Protein AF-V4TQ89-F1 (afdb_monomer)

Radius of gyration: 13.56 Å; Cα contacts (8 Å, |Δi|>4): 83; chains: 1; bounding box: 27×20×46 Å

Mean predicted aligned error: 7.83 Å

Secondary structure (DSSP, 8-state):
-HHHHHHHHHHHHHT-----TTS-TTS-TTTTEETTTTEEEEEEEEEGGGTEEEEEEE-----------

Organism: Citrus clementina (NCBI:txid85681)

pLDDT: mean 77.33, std 12.47, range [46.97, 89.75]

Sequence (69 aa):
MYALQALKDIANTLGKKDWNFSVDPCSGEEGWAEIPEENAVTCNCSFSNGTVCHVFRMYVHFYVPISIS

Solvent-accessible surface area (backbone atoms only — not comparable to full-atom values): 4309 Å² total; per-residue (Å²): 126,63,68,66,52,51,53,50,54,50,26,62,73,70,68,56,79,63,63,50,86,89,54,63,60,74,71,35,53,65,48,20,49,37,84,84,69,40,36,23,50,40,58,48,37,78,40,80,87,57,76,39,72,40,80,78,47,75,39,72,65,77,82,68,79,80,76,82,122

Structure (mmCIF, N/CA/C/O backbone):
data_AF-V4TQ89-F1
#
_entry.id   AF-V4TQ89-F1
#
loop_
_atom_site.group_PDB
_atom_site.id
_atom_site.type_symbol
_atom_site.label_atom_id
_atom_site.label_alt_id
_atom_site.label_comp_id
_atom_site.label_asym_id
_atom_site.label_entity_id
_atom_site.label_seq_id
_atom_site.pdbx_PDB_ins_code
_atom_site.Cartn_x
_atom_site.Cartn_y
_atom_site.Cartn_z
_atom_site.occupancy
_atom_site.B_iso_or_equiv
_atom_site.auth_seq_id
_atom_site.auth_comp_id
_atom_site.auth_asym_id
_atom_site.auth_atom_id
_atom_site.pdbx_PDB_model_num
ATOM 1 N N . MET A 1 1 ? -7.789 -6.012 -12.388 1.00 52.12 1 MET A N 1
ATOM 2 C CA . MET A 1 1 ? -8.241 -5.157 -11.264 1.00 52.12 1 MET A CA 1
ATOM 3 C C . MET A 1 1 ? -8.571 -5.955 -9.987 1.00 52.12 1 MET A C 1
ATOM 5 O O . MET A 1 1 ? -9.303 -5.459 -9.146 1.00 52.12 1 MET A O 1
ATOM 9 N N . TYR A 1 2 ? -8.021 -7.161 -9.783 1.00 66.69 2 TYR A N 1
ATOM 10 C CA . TYR A 1 2 ? -8.425 -8.030 -8.661 1.00 66.69 2 TYR A CA 1
ATOM 11 C C . TYR A 1 2 ? -7.743 -7.698 -7.323 1.00 66.69 2 TYR A C 1
ATOM 13 O O . TYR A 1 2 ? -8.359 -7.844 -6.274 1.00 66.69 2 TYR A O 1
ATOM 21 N N . ALA A 1 3 ? -6.503 -7.197 -7.353 1.00 76.00 3 ALA A N 1
ATOM 22 C CA . ALA A 1 3 ? -5.734 -6.907 -6.139 1.00 76.00 3 ALA A CA 1
ATOM 23 C C . ALA A 1 3 ? -6.370 -5.804 -5.273 1.00 76.00 3 ALA A C 1
ATOM 25 O O . ALA A 1 3 ? -6.459 -5.952 -4.060 1.00 76.00 3 ALA A O 1
ATOM 26 N N . LEU A 1 4 ? -6.885 -4.735 -5.893 1.00 82.00 4 LEU A N 1
ATOM 27 C CA . LEU A 1 4 ? -7.535 -3.642 -5.163 1.00 82.00 4 LEU A CA 1
ATOM 28 C C . LEU A 1 4 ? -8.838 -4.094 -4.488 1.00 82.00 4 LEU A C 1
ATOM 30 O O . LEU A 1 4 ? -9.137 -3.651 -3.384 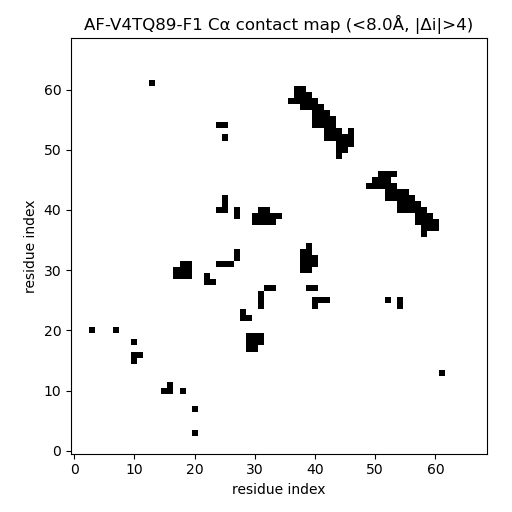1.00 82.00 4 LEU A O 1
ATOM 34 N N . GLN A 1 5 ? -9.602 -4.984 -5.130 1.00 86.88 5 GLN A N 1
ATOM 35 C CA . GLN A 1 5 ? -10.821 -5.530 -4.530 1.00 86.88 5 GLN A CA 1
ATOM 36 C C . GLN A 1 5 ? -10.492 -6.425 -3.332 1.00 86.88 5 GLN A C 1
ATOM 38 O O . GLN A 1 5 ? -11.090 -6.257 -2.276 1.00 86.88 5 GLN A O 1
ATOM 43 N N . ALA A 1 6 ? -9.481 -7.291 -3.455 1.00 87.19 6 ALA A N 1
ATOM 44 C CA . ALA A 1 6 ? -9.032 -8.124 -2.342 1.00 87.19 6 ALA A CA 1
ATOM 45 C C . ALA A 1 6 ? -8.579 -7.281 -1.135 1.00 87.19 6 ALA A C 1
ATOM 47 O O . ALA A 1 6 ? -8.947 -7.582 -0.003 1.00 87.19 6 ALA A O 1
ATOM 48 N N . LEU A 1 7 ? -7.839 -6.189 -1.365 1.00 87.19 7 LEU A N 1
ATOM 49 C CA . LEU A 1 7 ? -7.429 -5.275 -0.293 1.00 87.19 7 LEU A CA 1
ATOM 50 C C . LEU A 1 7 ? -8.626 -4.579 0.374 1.00 87.19 7 LEU A C 1
ATOM 52 O O . LEU A 1 7 ? -8.631 -4.429 1.594 1.00 87.19 7 LEU A O 1
ATOM 56 N N . LYS A 1 8 ? -9.658 -4.199 -0.394 1.00 88.56 8 LYS A N 1
ATOM 57 C CA . LYS A 1 8 ? -10.907 -3.646 0.160 1.00 88.56 8 LYS A CA 1
ATOM 58 C C . LYS A 1 8 ? -11.638 -4.660 1.033 1.00 88.56 8 LYS A C 1
ATOM 60 O O . LYS A 1 8 ? -12.085 -4.315 2.123 1.00 88.56 8 LYS A O 1
ATOM 65 N N . ASP A 1 9 ? -11.737 -5.904 0.579 1.00 89.75 9 ASP A N 1
ATOM 66 C CA . ASP A 1 9 ? -12.419 -6.967 1.319 1.00 89.75 9 ASP A CA 1
ATOM 67 C C . ASP A 1 9 ? -11.683 -7.285 2.634 1.00 89.75 9 ASP A C 1
ATOM 69 O O . ASP A 1 9 ? -12.314 -7.421 3.686 1.00 89.75 9 ASP A O 1
ATOM 73 N N . ILE A 1 10 ? -10.345 -7.311 2.607 1.00 86.12 10 ILE A N 1
ATOM 74 C CA . ILE A 1 10 ? -9.502 -7.455 3.802 1.00 86.12 10 ILE A CA 1
ATOM 75 C C . ILE A 1 10 ? -9.720 -6.283 4.762 1.00 86.12 10 ILE A C 1
ATOM 77 O O . ILE A 1 10 ? -10.003 -6.509 5.937 1.00 86.12 10 ILE A O 1
ATOM 81 N N . ALA A 1 11 ? -9.644 -5.040 4.281 1.00 85.50 11 ALA A N 1
ATOM 82 C CA . ALA A 1 11 ? -9.841 -3.860 5.121 1.00 85.50 11 ALA A CA 1
ATOM 83 C C . ALA A 1 11 ? -11.221 -3.849 5.791 1.00 85.50 11 ALA A C 1
ATOM 85 O O . ALA A 1 11 ? -11.317 -3.599 6.990 1.00 85.50 11 ALA A O 1
ATOM 86 N N . ASN A 1 12 ? -12.273 -4.213 5.051 1.00 87.44 12 ASN A N 1
ATOM 87 C CA . ASN A 1 12 ? -13.626 -4.356 5.590 1.00 87.44 12 ASN A CA 1
ATOM 88 C C . ASN A 1 12 ? -13.704 -5.440 6.672 1.00 87.44 12 ASN A C 1
ATOM 90 O O . ASN A 1 12 ? -14.309 -5.218 7.718 1.00 87.44 12 ASN A O 1
ATOM 94 N N . THR A 1 13 ? -13.070 -6.591 6.440 1.00 86.31 13 THR A N 1
ATOM 95 C CA . THR A 1 13 ? -13.034 -7.707 7.400 1.00 86.31 13 THR A CA 1
ATOM 96 C C . THR A 1 13 ? -12.301 -7.322 8.687 1.00 86.31 13 THR A C 1
ATOM 98 O O . THR A 1 13 ? -12.710 -7.715 9.776 1.00 86.31 13 THR A O 1
ATOM 101 N N . LEU A 1 14 ? -11.228 -6.539 8.567 1.00 81.06 14 LEU A N 1
ATOM 102 C CA . LEU A 1 14 ? -10.381 -6.119 9.683 1.00 81.06 14 LEU A C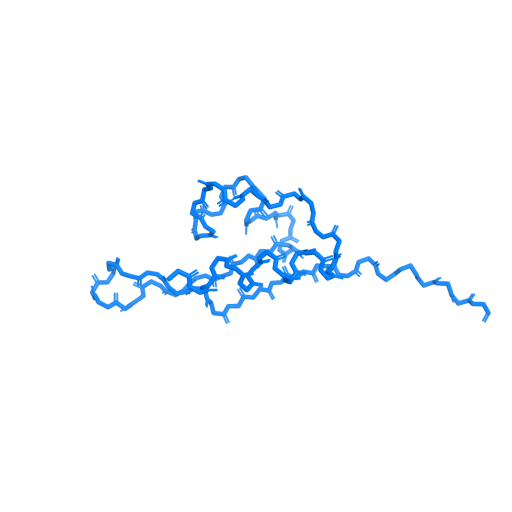A 1
ATOM 103 C C . LEU A 1 14 ? -10.831 -4.807 10.342 1.00 81.06 14 LEU A C 1
ATOM 105 O O . LEU A 1 14 ? -10.260 -4.404 11.351 1.00 81.06 14 LEU A O 1
ATOM 109 N N . GLY A 1 15 ? -11.833 -4.121 9.786 1.00 80.94 15 GLY A N 1
ATOM 110 C CA . GLY A 1 15 ? -12.267 -2.806 10.262 1.00 80.94 15 GLY A CA 1
ATOM 111 C C . GLY A 1 15 ? -11.250 -1.684 10.015 1.00 80.94 15 GLY A C 1
ATOM 112 O O . GLY A 1 15 ? -11.323 -0.645 10.674 1.00 80.94 15 GLY A O 1
ATOM 113 N N . LYS A 1 16 ? -10.318 -1.875 9.074 1.00 79.00 16 LYS A N 1
ATOM 114 C CA . LYS A 1 16 ? -9.301 -0.891 8.682 1.00 79.00 16 LYS A CA 1
ATOM 115 C C . LYS A 1 16 ? -9.966 0.216 7.857 1.00 79.00 16 LYS A C 1
ATOM 117 O O . LYS A 1 16 ? -10.597 -0.063 6.840 1.00 79.00 16 LYS A O 1
ATOM 122 N N . LYS A 1 17 ? -9.868 1.468 8.312 1.00 82.12 17 LYS A N 1
ATOM 123 C CA . LYS A 1 17 ? -10.584 2.625 7.720 1.00 82.12 17 LYS A CA 1
ATOM 124 C C . LYS A 1 17 ? -9.664 3.721 7.198 1.00 82.12 17 LYS A C 1
ATOM 126 O O . LYS A 1 17 ? -10.127 4.648 6.547 1.00 82.12 17 LYS A O 1
ATOM 131 N N . ASP A 1 18 ? -8.388 3.615 7.512 1.00 80.88 18 ASP A N 1
ATOM 132 C CA . ASP A 1 18 ? -7.350 4.601 7.246 1.00 80.88 18 ASP A CA 1
ATOM 133 C C . ASP A 1 18 ? -6.622 4.368 5.915 1.00 80.88 18 ASP A C 1
ATOM 135 O O . ASP A 1 18 ? -5.831 5.207 5.511 1.00 80.88 18 ASP A O 1
ATOM 139 N N . TRP A 1 19 ? -6.924 3.284 5.191 1.00 85.12 19 TRP A N 1
ATOM 140 C CA . TRP A 1 19 ? -6.389 3.050 3.848 1.00 85.12 19 TRP A CA 1
ATOM 141 C C . TRP A 1 19 ? -7.163 3.821 2.780 1.00 85.12 19 TRP A C 1
ATOM 143 O O . TRP A 1 19 ? -8.349 3.572 2.538 1.00 85.12 19 TRP A O 1
ATOM 153 N N . ASN A 1 20 ? -6.470 4.707 2.069 1.00 87.81 20 ASN A N 1
ATOM 154 C CA . ASN A 1 20 ? -7.025 5.381 0.905 1.00 87.81 20 ASN A CA 1
ATOM 155 C C . ASN A 1 20 ? -6.848 4.536 -0.370 1.00 87.81 20 ASN A C 1
ATOM 157 O O . ASN A 1 20 ? -5.793 4.507 -0.998 1.00 87.81 20 ASN A O 1
ATOM 161 N N . PHE A 1 21 ? -7.923 3.883 -0.813 1.00 88.00 21 PHE A N 1
ATOM 162 C CA . PHE A 1 21 ? -7.934 3.059 -2.033 1.00 88.00 21 PHE A CA 1
ATOM 163 C C . PHE A 1 21 ? -7.898 3.845 -3.354 1.00 88.00 21 PHE A C 1
ATOM 165 O O . PHE A 1 21 ? -7.974 3.229 -4.419 1.00 88.00 21 PHE A O 1
ATOM 172 N N . SER A 1 22 ? -7.845 5.178 -3.300 1.00 88.62 22 SER A N 1
ATOM 173 C CA . SER A 1 22 ? -7.705 6.033 -4.488 1.00 88.62 22 SER A CA 1
ATOM 174 C C . SER A 1 22 ? -6.244 6.315 -4.841 1.00 88.62 22 SER A C 1
ATOM 176 O O . SER A 1 22 ? -5.985 6.838 -5.922 1.00 88.62 22 SER A O 1
ATOM 178 N N . VAL A 1 23 ? -5.305 5.980 -3.950 1.00 87.75 23 VAL A N 1
ATOM 179 C CA . VAL A 1 23 ? -3.862 6.111 -4.186 1.00 87.75 23 VAL A CA 1
ATOM 180 C C . VAL A 1 23 ? -3.210 4.740 -4.360 1.00 87.75 23 VAL A C 1
ATOM 182 O O . VAL A 1 23 ? -3.815 3.707 -4.061 1.00 87.75 23 VAL A O 1
ATOM 185 N N . ASP A 1 24 ? -1.983 4.728 -4.880 1.00 85.88 24 ASP A N 1
ATOM 186 C CA . ASP A 1 24 ? -1.216 3.496 -5.050 1.00 85.88 24 ASP A CA 1
ATOM 187 C C . ASP A 1 24 ? -0.866 2.892 -3.675 1.00 85.88 24 ASP A C 1
ATOM 189 O O . ASP A 1 24 ? -0.165 3.538 -2.899 1.00 85.88 24 ASP A O 1
ATOM 193 N N . PRO A 1 25 ? -1.286 1.651 -3.362 1.00 82.81 25 PRO A N 1
ATOM 194 C CA . PRO A 1 25 ? -0.932 0.996 -2.105 1.00 82.81 25 PRO A CA 1
ATOM 195 C C . PRO A 1 25 ? 0.573 0.787 -1.899 1.00 82.81 25 PRO A C 1
ATOM 197 O O . PRO A 1 25 ? 1.007 0.536 -0.778 1.00 82.81 25 PRO A O 1
ATOM 200 N N . CYS A 1 26 ? 1.377 0.877 -2.959 1.00 84.94 26 CYS A N 1
ATOM 201 C CA . CYS A 1 26 ? 2.830 0.792 -2.882 1.00 84.94 26 CYS A CA 1
ATOM 202 C C . CYS A 1 26 ? 3.524 2.144 -2.671 1.00 84.94 26 CYS A C 1
ATOM 204 O O . CYS A 1 26 ? 4.742 2.153 -2.491 1.00 84.94 26 CYS A O 1
ATOM 206 N N . SER A 1 27 ? 2.798 3.270 -2.683 1.00 84.44 27 SER A N 1
ATOM 207 C CA . SER A 1 27 ? 3.400 4.586 -2.423 1.00 84.44 27 SER A CA 1
ATOM 208 C C . SER A 1 27 ? 3.766 4.782 -0.951 1.00 84.44 27 SER A C 1
ATOM 210 O O . SER A 1 27 ? 4.647 5.576 -0.637 1.00 84.44 27 SER A O 1
ATOM 212 N N . GLY A 1 28 ? 3.094 4.058 -0.048 1.00 79.56 28 GLY A N 1
ATOM 213 C CA . GLY A 1 28 ? 3.211 4.252 1.398 1.00 79.56 28 GLY A CA 1
ATOM 214 C C . GLY A 1 28 ? 2.491 5.502 1.919 1.00 79.56 28 GLY A C 1
ATOM 215 O O . GLY A 1 28 ? 2.529 5.777 3.114 1.00 79.56 28 GLY A O 1
ATOM 216 N N . GLU A 1 29 ? 1.814 6.254 1.055 1.00 82.50 29 GLU A N 1
ATOM 217 C CA . GLU A 1 29 ? 1.072 7.457 1.436 1.00 82.50 29 GLU A CA 1
ATOM 218 C C . GLU A 1 29 ? -0.324 7.106 1.970 1.00 82.50 29 GLU A C 1
ATOM 220 O O . GLU A 1 29 ? -0.789 5.980 1.812 1.00 82.50 29 GLU A O 1
ATOM 225 N N . GLU A 1 30 ? -1.010 8.066 2.598 1.00 84.69 30 GLU A N 1
ATOM 226 C CA . GLU A 1 30 ? -2.449 7.972 2.914 1.00 84.69 30 GLU A CA 1
ATOM 227 C C . GLU A 1 30 ? -2.871 6.645 3.595 1.00 84.69 30 GLU A C 1
ATOM 229 O O . GLU A 1 30 ? -3.859 6.008 3.211 1.00 84.69 30 GLU A O 1
ATOM 234 N N . GLY A 1 31 ? -2.078 6.215 4.585 1.00 80.06 31 GLY A N 1
ATOM 235 C CA . GLY A 1 31 ? -2.336 5.037 5.423 1.00 80.06 31 GLY A CA 1
ATOM 236 C C . GLY A 1 31 ? -1.694 3.726 4.956 1.00 80.06 31 GLY A C 1
ATOM 237 O O . GLY A 1 31 ? -1.802 2.722 5.657 1.00 80.06 31 GLY A O 1
ATOM 238 N N . TRP A 1 32 ? -1.003 3.700 3.810 1.00 83.38 32 TRP A N 1
ATOM 239 C CA . TRP A 1 32 ? -0.375 2.471 3.301 1.00 83.38 32 TRP A CA 1
ATOM 240 C C . TRP A 1 32 ? 0.960 2.107 3.974 1.00 83.38 32 TRP A C 1
ATOM 242 O O . TRP A 1 32 ? 1.351 0.936 3.940 1.00 83.38 32 TRP A O 1
ATOM 252 N N . ALA A 1 33 ? 1.640 3.070 4.605 1.00 75.31 33 ALA A N 1
ATOM 253 C CA . ALA A 1 33 ? 2.827 2.845 5.431 1.00 75.31 33 ALA A CA 1
ATOM 254 C C . ALA A 1 33 ? 2.744 3.646 6.743 1.00 75.31 33 ALA A C 1
ATOM 256 O O . ALA A 1 33 ? 3.282 4.746 6.862 1.00 75.31 33 ALA A O 1
ATOM 257 N N . GLU A 1 34 ? 2.057 3.097 7.746 1.00 66.38 34 GLU A N 1
ATOM 258 C CA . GLU A 1 34 ? 2.013 3.699 9.084 1.00 66.38 34 GLU A CA 1
ATOM 259 C C . GLU A 1 34 ? 3.250 3.276 9.903 1.00 66.38 34 GLU A C 1
ATOM 261 O O . GLU A 1 34 ? 3.504 2.086 10.101 1.00 66.38 34 GLU A O 1
ATOM 266 N N . ILE A 1 35 ? 4.044 4.251 10.364 1.00 60.12 35 ILE A N 1
ATOM 267 C CA . ILE A 1 35 ? 5.153 4.044 11.311 1.00 60.12 35 ILE A CA 1
ATOM 268 C C . ILE A 1 35 ? 4.578 4.141 12.736 1.00 60.12 35 ILE A C 1
ATOM 270 O O . ILE A 1 35 ? 3.873 5.113 13.014 1.00 60.12 35 ILE A O 1
ATOM 274 N N . PRO A 1 36 ? 4.895 3.210 13.657 1.00 55.66 36 PRO A N 1
ATOM 275 C CA . PRO A 1 36 ? 5.930 2.182 13.561 1.00 55.66 36 PRO A CA 1
ATOM 276 C C . PRO A 1 36 ? 5.371 0.848 13.050 1.00 55.66 36 PRO A C 1
ATOM 278 O O . PRO A 1 36 ? 4.721 0.155 13.809 1.00 55.66 36 PRO A O 1
ATOM 281 N N . GLU A 1 37 ? 5.631 0.496 11.783 1.00 57.69 37 GLU A N 1
ATOM 282 C CA . GLU A 1 37 ? 5.513 -0.839 11.136 1.00 57.69 37 GLU A CA 1
ATOM 283 C C . GLU A 1 37 ? 4.220 -1.666 11.334 1.00 57.69 37 GLU A C 1
ATOM 285 O O . GLU A 1 37 ? 4.101 -2.780 10.823 1.00 57.69 37 GLU A O 1
ATOM 290 N N . GLU A 1 38 ? 3.224 -1.136 12.029 1.00 56.34 38 GLU A N 1
ATOM 291 C CA . GLU A 1 38 ? 2.074 -1.886 12.518 1.00 56.34 38 GLU A CA 1
ATOM 292 C C . GLU A 1 38 ? 0.953 -1.981 11.477 1.00 56.34 38 GLU A C 1
ATOM 294 O O . GLU A 1 38 ? 0.115 -2.874 11.560 1.00 56.34 38 GLU A O 1
ATOM 299 N N . ASN A 1 39 ? 0.963 -1.125 10.450 1.00 59.78 39 ASN A N 1
ATOM 300 C CA . ASN A 1 39 ? -0.063 -1.076 9.407 1.00 59.78 39 ASN A CA 1
ATOM 301 C C . ASN A 1 39 ? 0.537 -0.778 8.026 1.00 59.78 39 ASN A C 1
ATOM 303 O O . ASN A 1 39 ? 0.210 0.228 7.397 1.00 59.78 39 ASN A O 1
ATOM 307 N N . ALA A 1 40 ? 1.453 -1.630 7.565 1.00 69.62 40 ALA A N 1
ATOM 308 C CA . ALA A 1 40 ? 2.172 -1.411 6.315 1.00 69.62 40 ALA A CA 1
ATOM 309 C C . ALA A 1 40 ? 1.888 -2.500 5.275 1.00 69.62 40 ALA A C 1
ATOM 311 O O . ALA A 1 40 ? 2.039 -3.701 5.529 1.00 69.62 40 ALA A O 1
ATOM 312 N N . VAL A 1 41 ? 1.541 -2.069 4.064 1.00 82.38 41 VAL A N 1
ATOM 313 C CA . VAL A 1 41 ? 1.585 -2.919 2.875 1.00 82.38 41 VAL A CA 1
ATOM 314 C C . VAL A 1 41 ? 3.007 -2.905 2.323 1.00 82.38 41 VAL A C 1
ATOM 316 O O . VAL A 1 41 ? 3.610 -1.855 2.135 1.00 82.38 41 VAL A O 1
ATOM 319 N N . THR A 1 42 ? 3.569 -4.084 2.064 1.00 83.81 42 THR A N 1
ATOM 320 C CA . THR A 1 42 ? 4.894 -4.218 1.453 1.00 83.81 42 THR A CA 1
ATOM 321 C C . THR A 1 42 ? 4.768 -4.677 0.011 1.00 83.81 42 THR A C 1
ATOM 323 O O . THR A 1 42 ? 4.128 -5.694 -0.298 1.00 83.81 42 THR A O 1
ATOM 326 N N . CYS A 1 43 ? 5.458 -3.957 -0.868 1.00 86.88 43 CYS A N 1
ATOM 327 C CA . CYS A 1 43 ? 5.488 -4.233 -2.292 1.00 86.88 43 CYS A CA 1
ATOM 328 C C . CYS A 1 43 ? 6.843 -4.765 -2.749 1.00 86.88 43 CYS A C 1
ATOM 330 O O . CYS A 1 43 ? 7.895 -4.376 -2.248 1.00 86.88 43 CYS A O 1
ATOM 332 N N . ASN A 1 44 ? 6.803 -5.656 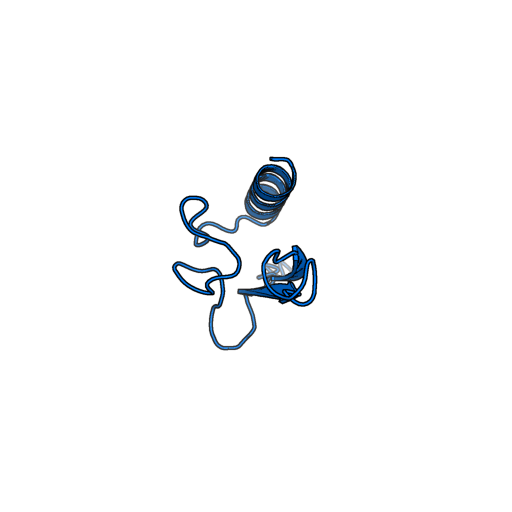-3.733 1.00 86.62 44 ASN A N 1
ATOM 333 C CA . ASN A 1 44 ? 7.960 -6.084 -4.496 1.00 86.62 44 ASN A CA 1
ATOM 334 C C . ASN A 1 44 ? 7.832 -5.522 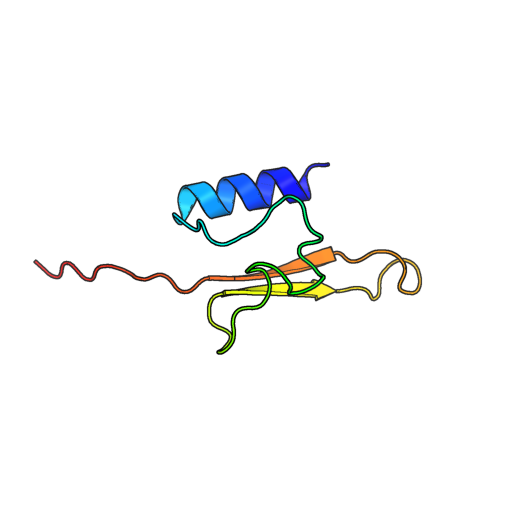-5.914 1.00 86.62 44 ASN A C 1
ATOM 336 O O . ASN A 1 44 ? 6.948 -5.926 -6.670 1.00 86.62 44 ASN A O 1
ATOM 340 N N . CYS A 1 45 ? 8.721 -4.595 -6.259 1.00 88.06 45 CYS A N 1
ATOM 341 C CA . CYS A 1 45 ? 8.760 -3.936 -7.562 1.00 88.06 45 CYS A CA 1
ATOM 342 C C . CYS A 1 45 ? 9.823 -4.511 -8.502 1.00 88.06 45 CYS A C 1
ATOM 344 O O . CYS A 1 45 ? 10.086 -3.935 -9.545 1.00 88.06 45 CYS A O 1
ATOM 346 N N . SER A 1 46 ? 10.450 -5.647 -8.188 1.00 89.5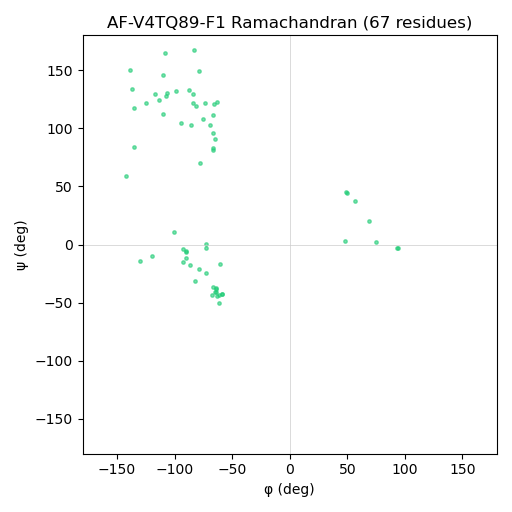0 46 SER A N 1
ATOM 347 C CA . SER A 1 46 ? 11.483 -6.243 -9.052 1.00 89.50 46 SER A CA 1
ATOM 348 C C . SER A 1 46 ? 10.929 -6.879 -10.336 1.00 89.50 46 SER A C 1
ATOM 350 O O . SER A 1 46 ? 11.697 -7.370 -11.163 1.00 89.50 46 SER A O 1
ATOM 352 N N . PHE A 1 47 ? 9.607 -6.884 -10.523 1.00 85.69 47 PHE A N 1
ATOM 353 C CA . PHE A 1 47 ? 8.961 -7.450 -11.702 1.00 85.69 47 PHE A CA 1
ATOM 354 C C . PHE A 1 47 ? 9.054 -6.501 -12.900 1.00 85.69 47 PHE A C 1
ATOM 356 O O . PHE A 1 47 ? 9.080 -5.278 -12.758 1.00 85.69 47 PHE A O 1
ATOM 363 N N . SER A 1 48 ? 9.106 -7.078 -14.104 1.00 87.50 48 SER A N 1
ATOM 364 C CA . SER A 1 48 ? 9.126 -6.329 -15.369 1.00 87.50 48 SER A CA 1
ATOM 365 C C . SER A 1 48 ? 10.174 -5.200 -15.394 1.00 87.50 48 SER A C 1
ATOM 367 O O . SER A 1 48 ? 9.877 -4.082 -15.807 1.00 87.50 48 SER A O 1
ATOM 369 N N . ASN A 1 49 ? 11.398 -5.470 -14.923 1.00 87.56 49 ASN A N 1
ATOM 370 C CA . ASN A 1 49 ? 12.488 -4.486 -14.820 1.00 87.56 49 ASN A CA 1
ATOM 371 C C . ASN A 1 49 ? 12.148 -3.234 -13.983 1.00 87.56 49 ASN A C 1
ATOM 373 O O . ASN A 1 49 ? 12.564 -2.133 -14.335 1.00 87.56 49 ASN A O 1
ATOM 377 N N . GLY A 1 50 ? 11.388 -3.369 -12.892 1.00 81.81 50 GLY A N 1
ATOM 378 C CA . GLY A 1 50 ? 11.061 -2.224 -12.031 1.00 81.81 50 GLY A CA 1
ATOM 379 C C . GLY A 1 50 ? 9.736 -1.536 -12.352 1.00 81.81 50 GLY A C 1
ATOM 380 O O . GLY A 1 50 ? 9.367 -0.591 -11.667 1.00 81.81 50 GLY A O 1
ATOM 381 N N . THR A 1 51 ? 9.028 -1.970 -13.399 1.00 83.94 51 THR A N 1
ATOM 382 C CA . THR A 1 51 ? 7.830 -1.267 -13.898 1.00 83.94 51 THR A CA 1
ATOM 383 C C . THR A 1 51 ? 6.522 -1.777 -13.306 1.00 83.94 51 THR A C 1
ATOM 385 O O . THR A 1 51 ? 5.499 -1.106 -13.422 1.00 83.94 51 THR A O 1
ATOM 388 N N . VAL A 1 52 ? 6.534 -2.956 -12.675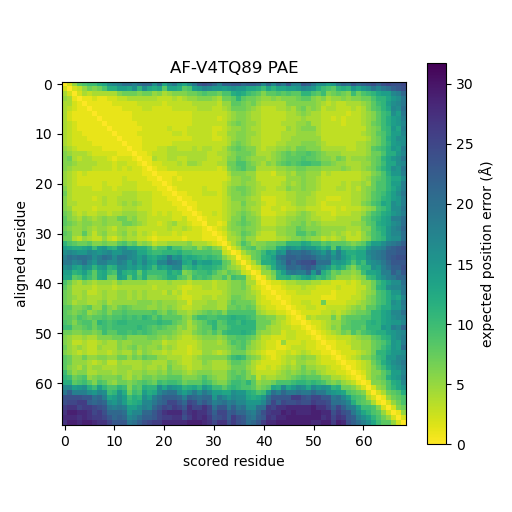 1.00 85.00 52 VAL A N 1
ATOM 389 C CA . VAL A 1 52 ? 5.349 -3.542 -12.041 1.00 85.00 52 VAL A CA 1
ATOM 390 C C . VAL A 1 52 ? 5.655 -3.852 -10.582 1.00 85.00 52 VAL A C 1
ATOM 392 O O . VAL A 1 52 ? 6.554 -4.634 -10.273 1.00 85.00 52 VAL A O 1
ATOM 395 N N . CYS A 1 53 ? 4.869 -3.260 -9.686 1.00 86.50 53 CYS A N 1
ATOM 396 C CA . CYS A 1 53 ? 4.897 -3.544 -8.258 1.00 86.50 53 CYS A CA 1
ATOM 397 C C . CYS A 1 53 ? 3.779 -4.513 -7.880 1.00 86.50 53 CYS A C 1
ATOM 399 O O . CYS A 1 53 ? 2.618 -4.328 -8.245 1.00 86.50 53 CYS A O 1
ATOM 401 N N . HIS A 1 54 ? 4.130 -5.544 -7.116 1.00 87.38 54 HIS A N 1
ATOM 402 C CA . HIS A 1 54 ? 3.182 -6.486 -6.542 1.00 87.38 54 HIS A CA 1
ATOM 403 C C . HIS A 1 54 ? 3.169 -6.348 -5.026 1.00 87.38 54 HIS A C 1
ATOM 405 O O . HIS A 1 54 ? 4.198 -6.514 -4.370 1.00 87.38 54 HIS A O 1
ATOM 411 N N . VAL A 1 55 ? 1.987 -6.108 -4.463 1.00 86.06 55 VAL A N 1
ATOM 412 C CA . VAL A 1 55 ? 1.752 -6.277 -3.028 1.00 86.06 55 VAL A CA 1
ATOM 413 C C . VAL A 1 55 ? 1.952 -7.750 -2.682 1.00 86.06 55 VAL A C 1
ATOM 415 O O . VAL A 1 55 ? 1.292 -8.611 -3.265 1.00 86.06 55 VAL A O 1
ATOM 418 N N . PHE A 1 56 ? 2.866 -8.046 -1.757 1.00 85.44 56 PHE A N 1
ATOM 419 C CA . PHE A 1 56 ? 3.176 -9.432 -1.378 1.00 85.44 56 PHE A CA 1
ATOM 420 C C . PHE A 1 56 ? 3.172 -9.682 0.131 1.00 85.44 56 PHE A C 1
ATOM 422 O O . PHE A 1 56 ? 3.138 -10.839 0.550 1.00 85.44 56 PHE A O 1
ATOM 429 N N . ARG A 1 57 ? 3.192 -8.626 0.954 1.00 81.38 57 ARG A N 1
ATOM 430 C CA . ARG A 1 57 ? 2.999 -8.721 2.406 1.00 81.38 57 ARG A CA 1
ATOM 431 C C . ARG A 1 57 ? 2.116 -7.585 2.887 1.00 81.38 57 ARG A C 1
ATOM 433 O O . ARG A 1 57 ? 2.126 -6.500 2.314 1.00 81.38 57 ARG A O 1
ATOM 440 N N . MET A 1 58 ? 1.382 -7.854 3.953 1.00 79.62 58 MET A N 1
ATOM 441 C CA . MET A 1 58 ? 0.638 -6.850 4.695 1.00 79.62 58 MET A CA 1
ATOM 442 C C . MET A 1 58 ? 0.840 -7.110 6.182 1.00 79.62 58 MET A C 1
ATOM 444 O O . MET A 1 58 ? 0.734 -8.254 6.633 1.00 79.62 58 MET A O 1
ATOM 448 N N . TYR A 1 59 ? 1.129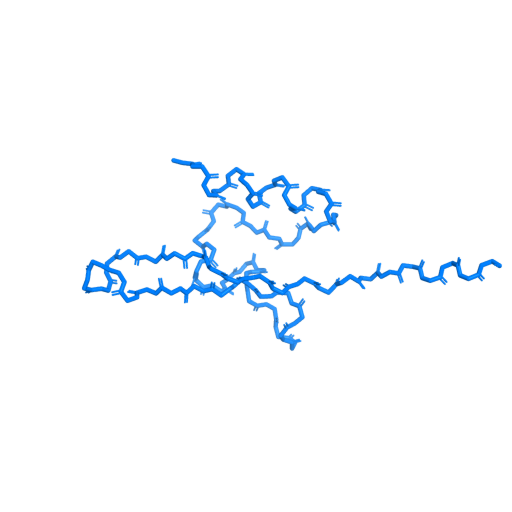 -6.049 6.919 1.00 77.94 59 TYR A N 1
ATOM 449 C CA . TYR A 1 59 ? 1.099 -6.026 8.370 1.00 77.94 59 TYR A CA 1
ATOM 450 C C . TYR A 1 59 ? -0.121 -5.219 8.776 1.00 77.94 59 TYR A C 1
ATOM 452 O O . TYR A 1 59 ? -0.345 -4.126 8.261 1.00 77.94 59 TYR A O 1
ATOM 460 N N . VAL A 1 60 ? -0.946 -5.804 9.635 1.00 71.88 60 VAL A N 1
ATOM 461 C CA . VAL A 1 60 ? -2.133 -5.147 10.169 1.00 71.88 60 VAL A CA 1
ATOM 462 C C . VAL A 1 60 ? -2.143 -5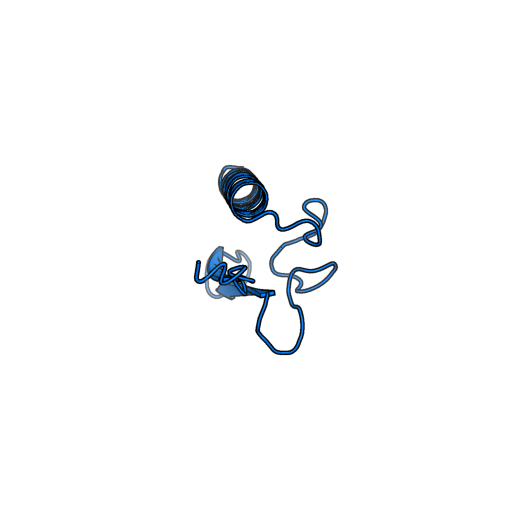.440 11.653 1.00 71.88 60 VAL A C 1
ATOM 464 O O . VAL A 1 60 ? -2.188 -6.607 12.055 1.00 71.88 60 VAL A O 1
ATOM 467 N N . HIS A 1 61 ? -2.050 -4.399 12.469 1.00 69.25 61 HIS A N 1
ATOM 468 C CA . HIS A 1 61 ? -2.084 -4.565 13.906 1.00 69.25 61 HIS A CA 1
ATOM 469 C C . HIS A 1 61 ? -3.525 -4.833 14.313 1.00 69.25 61 HIS A C 1
ATOM 471 O O . HIS A 1 61 ? -4.399 -3.966 14.276 1.00 69.25 61 HIS A O 1
ATOM 477 N N . PHE A 1 62 ? -3.779 -6.081 14.687 1.00 64.62 62 PHE A N 1
ATOM 478 C CA . PHE A 1 62 ? -5.031 -6.464 15.302 1.00 64.62 62 PHE A CA 1
ATOM 479 C C . PHE A 1 62 ? -5.078 -5.833 16.689 1.00 64.62 62 PHE A C 1
ATOM 481 O O . PHE A 1 62 ? -4.483 -6.356 17.631 1.00 64.62 62 PHE A O 1
ATOM 488 N N . TYR A 1 63 ? -5.832 -4.745 16.838 1.00 58.94 63 TYR A N 1
ATOM 489 C CA . TYR A 1 63 ? -6.379 -4.404 18.142 1.00 58.94 63 TYR A CA 1
ATOM 490 C C . TYR A 1 63 ? -7.390 -5.502 18.467 1.00 58.94 63 TYR A C 1
ATOM 492 O O . TYR A 1 63 ? -8.572 -5.391 18.160 1.00 58.94 63 TYR A O 1
ATOM 500 N N . VAL A 1 64 ? -6.914 -6.631 18.9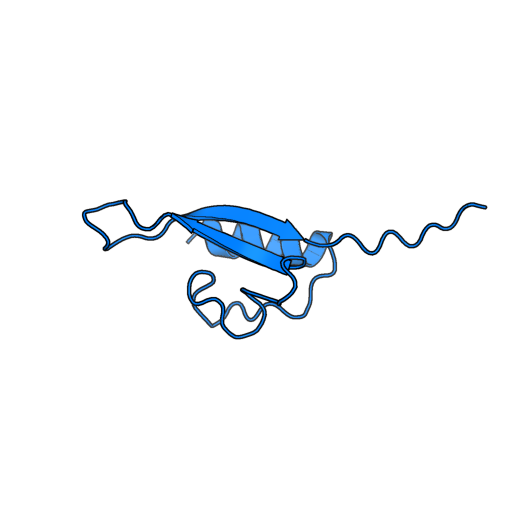91 1.00 52.22 64 VAL A N 1
ATOM 501 C CA . VAL A 1 64 ? -7.790 -7.625 19.595 1.00 52.22 64 VAL A CA 1
ATOM 502 C C . VAL A 1 64 ? -8.338 -6.916 20.830 1.00 52.22 64 VAL A C 1
ATOM 504 O O . VAL A 1 64 ? -7.551 -6.639 21.740 1.00 52.22 64 VAL A O 1
ATOM 507 N N . PRO A 1 65 ? -9.634 -6.556 20.909 1.00 53.38 65 PRO A N 1
ATOM 508 C CA . PRO A 1 65 ? -10.186 -6.195 22.196 1.00 53.38 65 PRO A CA 1
ATOM 509 C C . PRO A 1 65 ? -10.147 -7.498 22.983 1.00 53.38 65 PRO A C 1
ATOM 511 O O . PRO A 1 65 ? -11.009 -8.356 22.796 1.00 53.38 65 PRO A O 1
ATOM 514 N N . ILE A 1 66 ? -9.101 -7.708 23.784 1.00 49.69 66 ILE A N 1
ATOM 515 C CA . ILE A 1 66 ? -9.032 -8.844 24.693 1.00 49.69 66 ILE A CA 1
ATOM 516 C C . ILE A 1 66 ? -10.132 -8.595 25.727 1.00 49.69 66 ILE A C 1
ATOM 518 O O . ILE A 1 66 ? -9.913 -8.058 26.805 1.00 49.69 66 ILE A O 1
ATOM 522 N N . SER A 1 67 ? -11.358 -8.942 25.361 1.00 52.09 67 SER A N 1
ATOM 523 C CA . SER A 1 67 ? -12.440 -9.223 26.281 1.00 52.09 67 SER A CA 1
ATOM 524 C C . SER A 1 67 ? -12.161 -10.627 26.803 1.00 52.09 67 SER A C 1
ATOM 526 O O . SER A 1 67 ? -12.804 -11.600 26.431 1.00 52.09 67 SER A O 1
ATOM 528 N N . ILE A 1 68 ? -11.112 -10.731 27.623 1.00 51.53 68 ILE A N 1
ATOM 529 C CA . ILE A 1 68 ? -10.981 -11.818 28.588 1.00 51.53 68 ILE A CA 1
ATOM 530 C C . ILE A 1 68 ? -12.138 -11.620 29.571 1.00 51.53 68 ILE A C 1
ATOM 532 O O . ILE A 1 68 ? -12.034 -10.818 30.497 1.00 51.53 68 ILE A O 1
ATOM 536 N N . SER A 1 69 ? -13.275 -12.253 29.276 1.00 46.97 69 SER A N 1
ATOM 537 C CA . SER A 1 69 ? -14.344 -12.505 30.246 1.00 46.97 69 SER A CA 1
ATOM 538 C C . SER A 1 69 ? -13.974 -13.689 31.121 1.00 46.97 69 SER A C 1
ATOM 540 O O . SER A 1 69 ? -13.535 -14.699 30.518 1.00 46.97 69 SER A O 1
#

Foldseek 3Di:
DVVLVVVVVVCVVQVPDQDDSVDDLDVCPRQQPDPPPQFHFDWDQPPPPRPDIDGDDTHHHRPPVPPPD